Protein AF-A0A389MND0-F1 (afdb_monomer_lite)

Foldseek 3Di:
DPPPDDDQVNVCVVQPAQFWKWFAQDVPGDIAIWGFHDKDWDDDPPDPGTFIWGWTWGDDPDPDDIDIDIDGPVGIDTDD

Structure (mmCIF, N/CA/C/O backbone):
data_AF-A0A389MND0-F1
#
_entry.id   AF-A0A389MND0-F1
#
loop_
_atom_site.group_PDB
_atom_site.id
_atom_site.type_symbol
_atom_site.label_atom_id
_atom_site.label_alt_id
_atom_site.label_comp_id
_atom_site.label_asym_id
_atom_site.label_entity_id
_atom_site.label_seq_id
_atom_site.pdbx_PDB_ins_code
_atom_site.Cartn_x
_atom_site.Cartn_y
_atom_site.Cartn_z
_atom_site.occupancy
_atom_site.B_iso_or_equiv
_atom_site.auth_seq_id
_atom_site.auth_comp_id
_atom_site.auth_asym_id
_atom_site.auth_atom_id
_atom_site.pdbx_PDB_model_num
ATOM 1 N N . MET A 1 1 ? 24.752 -1.589 -15.201 1.00 38.69 1 MET A N 1
ATOM 2 C CA . MET A 1 1 ? 23.866 -2.568 -14.533 1.00 38.69 1 MET A CA 1
ATOM 3 C C . MET A 1 1 ? 22.646 -1.825 -14.025 1.00 38.69 1 MET A C 1
ATOM 5 O O . MET A 1 1 ? 22.818 -0.817 -13.351 1.00 38.69 1 MET A O 1
ATOM 9 N N . ALA A 1 2 ? 21.436 -2.244 -14.400 1.00 42.12 2 ALA A N 1
ATOM 10 C CA . ALA A 1 2 ? 20.225 -1.668 -13.829 1.00 42.12 2 ALA A CA 1
ATOM 11 C C . ALA A 1 2 ? 20.193 -2.017 -12.335 1.00 42.12 2 ALA A C 1
ATOM 13 O O . ALA A 1 2 ? 20.174 -3.191 -11.980 1.00 42.12 2 ALA A O 1
ATOM 14 N N . ASN A 1 3 ? 20.249 -1.001 -11.473 1.00 46.62 3 ASN A N 1
ATOM 15 C CA . ASN A 1 3 ? 19.989 -1.149 -10.043 1.00 46.62 3 ASN A CA 1
ATOM 16 C C . ASN A 1 3 ? 18.618 -1.840 -9.905 1.00 46.62 3 ASN A C 1
ATOM 18 O O . ASN A 1 3 ? 17.674 -1.321 -10.517 1.00 46.62 3 ASN A O 1
ATOM 22 N N . PRO A 1 4 ? 18.470 -2.994 -9.224 1.00 52.00 4 PRO A N 1
ATOM 23 C CA . PRO A 1 4 ? 17.191 -3.687 -9.194 1.00 52.00 4 PRO A CA 1
ATOM 24 C C . PRO A 1 4 ? 16.218 -2.844 -8.371 1.00 52.00 4 PRO A C 1
ATOM 26 O O . PRO A 1 4 ? 16.166 -2.907 -7.145 1.00 52.00 4 PRO A O 1
ATOM 29 N N . LYS A 1 5 ? 15.460 -1.989 -9.061 1.00 72.31 5 LYS A N 1
ATOM 30 C CA . LYS A 1 5 ? 14.256 -1.382 -8.506 1.00 72.31 5 LYS A CA 1
ATOM 31 C C . LYS A 1 5 ? 13.385 -2.551 -8.043 1.00 72.31 5 LYS A C 1
ATOM 33 O O . LYS A 1 5 ? 13.124 -3.439 -8.853 1.00 72.31 5 LYS A O 1
ATOM 38 N N . LYS A 1 6 ? 12.997 -2.546 -6.761 1.00 81.44 6 LYS A N 1
ATOM 39 C CA . LYS A 1 6 ? 12.111 -3.545 -6.137 1.00 81.44 6 LYS A CA 1
ATOM 40 C C . LYS A 1 6 ? 11.010 -3.983 -7.114 1.00 81.44 6 LYS A C 1
ATOM 42 O O . LYS A 1 6 ? 10.362 -3.138 -7.743 1.00 81.44 6 LYS A O 1
ATOM 47 N N . THR A 1 7 ? 10.841 -5.292 -7.258 1.00 88.50 7 THR A N 1
ATOM 48 C CA . THR A 1 7 ? 9.822 -5.915 -8.109 1.00 88.50 7 THR A CA 1
ATOM 49 C C . THR A 1 7 ? 8.446 -5.859 -7.442 1.00 88.50 7 THR A C 1
ATOM 51 O O . THR A 1 7 ? 8.341 -5.555 -6.254 1.00 88.50 7 THR A O 1
ATOM 54 N N . LEU A 1 8 ? 7.375 -6.172 -8.183 1.00 90.00 8 LEU A N 1
ATOM 55 C CA . LEU A 1 8 ? 6.034 -6.301 -7.598 1.00 90.00 8 LEU A CA 1
ATOM 56 C C . LEU A 1 8 ? 6.016 -7.322 -6.446 1.00 90.00 8 LEU A C 1
ATOM 58 O O . LEU A 1 8 ? 5.494 -7.017 -5.380 1.00 90.00 8 LEU A O 1
ATOM 62 N N . ALA A 1 9 ? 6.675 -8.469 -6.630 1.00 91.38 9 ALA A N 1
ATOM 63 C CA . ALA A 1 9 ? 6.771 -9.520 -5.618 1.00 91.38 9 ALA A CA 1
ATOM 64 C C . ALA A 1 9 ? 7.505 -9.064 -4.344 1.00 91.38 9 ALA A C 1
ATOM 66 O O . ALA A 1 9 ? 7.204 -9.535 -3.248 1.00 91.38 9 ALA A O 1
ATOM 67 N N . ASP A 1 10 ? 8.461 -8.137 -4.460 1.00 92.88 10 ASP A N 1
ATOM 68 C CA . ASP A 1 10 ? 9.119 -7.555 -3.286 1.00 92.88 10 ASP A CA 1
ATOM 69 C C . ASP A 1 10 ? 8.150 -6.662 -2.504 1.00 92.88 10 ASP A C 1
ATOM 71 O O . ASP A 1 10 ? 8.111 -6.728 -1.276 1.00 92.88 10 ASP A O 1
ATOM 75 N N . PHE A 1 11 ? 7.320 -5.880 -3.203 1.00 93.50 11 PHE A N 1
ATOM 76 C CA . PHE A 1 11 ? 6.288 -5.064 -2.561 1.00 93.50 11 PHE A CA 1
ATOM 77 C C . PHE A 1 11 ? 5.161 -5.903 -1.954 1.00 93.50 11 PHE A C 1
ATOM 79 O O . PHE A 1 11 ? 4.663 -5.541 -0.897 1.00 93.50 11 PHE A O 1
ATOM 86 N N . GLU A 1 12 ? 4.783 -7.029 -2.556 1.00 94.94 12 GLU A N 1
ATOM 87 C CA . GLU A 1 12 ? 3.806 -7.961 -1.970 1.00 94.94 12 GLU A CA 1
ATOM 88 C C . GLU A 1 12 ? 4.305 -8.572 -0.653 1.00 94.94 12 GLU A C 1
ATOM 90 O O . GLU A 1 12 ? 3.523 -8.768 0.275 1.00 94.94 12 GLU A O 1
ATOM 95 N N . LYS A 1 13 ? 5.614 -8.837 -0.539 1.00 95.00 13 LYS A N 1
ATOM 96 C CA . LYS A 1 13 ? 6.230 -9.304 0.715 1.00 95.00 13 LYS A CA 1
ATOM 97 C C . LYS A 1 13 ? 6.332 -8.198 1.761 1.00 95.00 13 LYS A C 1
ATOM 99 O O . LYS A 1 13 ? 6.157 -8.464 2.945 1.00 95.00 13 LYS A O 1
ATOM 104 N N . GLU A 1 14 ? 6.652 -6.981 1.331 1.00 93.94 14 GLU A N 1
ATOM 105 C CA . GLU A 1 14 ? 6.774 -5.811 2.207 1.00 93.94 14 GLU A CA 1
ATOM 106 C C . GLU A 1 14 ? 5.409 -5.308 2.691 1.00 93.94 14 GLU A C 1
ATOM 108 O O . GLU A 1 14 ? 5.314 -4.795 3.796 1.00 93.94 14 GLU A O 1
ATOM 113 N N . PHE A 1 15 ? 4.350 -5.487 1.901 1.00 95.25 15 PHE A N 1
ATOM 114 C CA . PHE A 1 15 ? 2.985 -5.065 2.213 1.00 95.25 15 PHE A CA 1
ATOM 115 C C . PHE A 1 15 ? 2.013 -6.244 2.057 1.00 95.25 15 PHE A C 1
ATOM 117 O O . PHE A 1 15 ? 1.227 -6.283 1.107 1.00 95.25 15 PHE A O 1
ATOM 124 N N . PRO A 1 16 ? 2.057 -7.224 2.974 1.00 96.00 16 PRO A N 1
ATOM 125 C CA . PRO A 1 16 ? 1.207 -8.401 2.885 1.00 96.00 16 PRO A CA 1
ATOM 126 C C . PRO A 1 16 ? -0.264 -8.056 3.158 1.00 96.00 16 PRO A C 1
ATOM 128 O O . PRO A 1 16 ? -0.589 -7.256 4.038 1.00 96.00 16 PRO A O 1
ATOM 131 N N . VAL A 1 17 ? -1.162 -8.705 2.416 1.00 96.62 17 VAL A N 1
ATOM 132 C CA . VAL A 1 17 ? -2.619 -8.573 2.579 1.00 96.62 17 VAL A CA 1
ATOM 133 C C . VAL A 1 17 ? -3.043 -8.921 4.010 1.00 96.62 17 VAL A C 1
ATOM 135 O O . VAL A 1 17 ? -2.516 -9.855 4.615 1.00 96.62 17 VAL A O 1
ATOM 138 N N . GLY A 1 18 ? -3.989 -8.154 4.555 1.00 95.25 18 GLY A N 1
ATOM 139 C CA . GLY A 1 18 ? -4.509 -8.297 5.919 1.00 95.25 18 GLY A CA 1
ATOM 140 C C . GLY A 1 18 ? -3.696 -7.565 6.993 1.00 95.25 18 GLY A C 1
ATOM 141 O O . GLY A 1 18 ? -4.167 -7.407 8.119 1.00 95.25 18 GLY A O 1
ATOM 142 N N . LYS A 1 19 ? -2.490 -7.072 6.676 1.00 96.56 19 LYS A N 1
ATOM 143 C CA . LYS A 1 19 ? -1.778 -6.122 7.546 1.00 96.56 19 LYS A CA 1
ATOM 144 C C . LYS A 1 19 ? -2.321 -4.711 7.370 1.00 96.56 19 LYS A C 1
ATOM 146 O O . LYS A 1 19 ? -3.027 -4.414 6.411 1.00 96.56 19 LYS A O 1
ATOM 151 N N . LYS A 1 20 ? -1.990 -3.823 8.304 1.00 96.62 20 LYS A N 1
ATOM 152 C CA . LYS A 1 20 ? -2.414 -2.424 8.264 1.00 96.62 20 LYS A CA 1
ATOM 153 C C . LYS A 1 20 ? -1.254 -1.517 7.877 1.00 96.62 20 LYS A C 1
ATOM 155 O O . LYS A 1 20 ? -0.097 -1.772 8.202 1.00 96.62 20 LYS A O 1
ATOM 160 N N . VAL A 1 21 ? -1.580 -0.430 7.191 1.00 96.62 21 VAL A N 1
ATOM 161 C CA . VAL A 1 21 ? -0.646 0.639 6.837 1.00 96.62 21 VAL A CA 1
ATOM 162 C C . VAL A 1 21 ? -1.188 1.979 7.284 1.00 96.62 21 VAL A C 1
ATOM 164 O O . VAL A 1 21 ? -2.394 2.227 7.236 1.00 96.6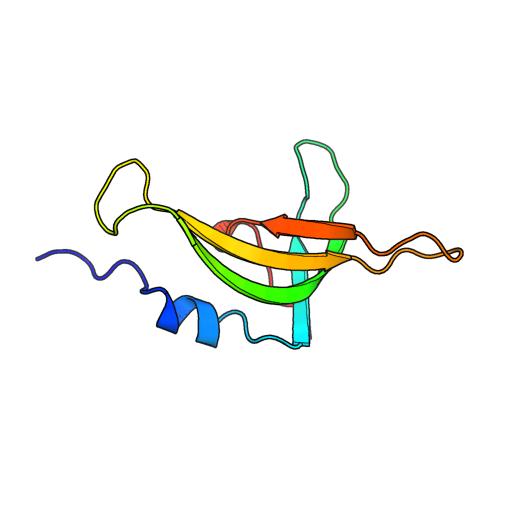2 21 VAL A O 1
ATOM 167 N N . ARG A 1 22 ? -0.274 2.862 7.672 1.00 96.25 22 ARG A N 1
ATOM 168 C CA . ARG A 1 22 ? -0.527 4.280 7.880 1.00 96.25 22 ARG A CA 1
ATOM 169 C C . ARG A 1 22 ? -0.008 5.082 6.692 1.00 96.25 22 ARG A C 1
ATOM 171 O O . ARG A 1 22 ? 1.120 4.861 6.253 1.00 96.25 22 ARG A O 1
ATOM 178 N N . PHE A 1 23 ? -0.816 6.005 6.181 1.00 94.50 23 PHE A N 1
ATOM 179 C CA . PHE A 1 23 ? -0.407 6.953 5.141 1.00 94.50 23 PHE A CA 1
ATOM 180 C C . PHE A 1 23 ? -1.275 8.216 5.161 1.00 94.50 23 PHE A C 1
ATOM 182 O O . PHE A 1 23 ? -2.402 8.197 5.660 1.00 94.50 23 PHE A O 1
ATOM 189 N N . SER A 1 24 ? -0.779 9.300 4.560 1.00 92.38 24 SER A N 1
ATOM 190 C CA . SER A 1 24 ? -1.561 10.522 4.341 1.00 92.38 24 SER A CA 1
ATOM 191 C C . SER A 1 24 ? -2.288 10.450 2.988 1.00 92.38 24 SER A C 1
ATOM 193 O O . SER A 1 24 ? -1.631 10.316 1.949 1.00 92.38 24 SER A O 1
ATOM 195 N N . PRO A 1 25 ? -3.632 10.540 2.941 1.00 85.19 25 PRO A N 1
ATOM 196 C CA . PRO A 1 25 ? -4.400 10.381 1.704 1.00 85.19 25 PRO A CA 1
ATOM 197 C C . PRO A 1 25 ? -4.354 11.609 0.778 1.00 85.19 25 PRO A C 1
ATOM 199 O O . PRO A 1 25 ? -4.948 11.587 -0.300 1.00 85.19 25 PRO A O 1
ATOM 202 N N . GLY A 1 26 ? -3.684 12.690 1.180 1.00 82.44 26 GLY A N 1
ATOM 203 C CA . GLY A 1 26 ? -3.574 13.914 0.397 1.00 82.44 26 GLY A CA 1
ATOM 204 C C . GLY A 1 26 ? -2.900 15.039 1.176 1.00 82.44 26 GLY A C 1
ATOM 205 O O . GLY A 1 26 ? -2.788 14.993 2.398 1.00 82.44 26 GLY A O 1
ATOM 206 N N . ARG A 1 27 ? -2.451 16.080 0.468 1.00 79.88 27 ARG A N 1
ATOM 207 C CA . ARG A 1 27 ? -1.776 17.225 1.091 1.00 79.88 27 ARG A CA 1
ATOM 208 C C . ARG A 1 27 ? -2.694 17.886 2.128 1.00 79.88 27 ARG A C 1
ATOM 210 O O . ARG A 1 27 ? -3.750 18.393 1.769 1.00 79.88 27 ARG A O 1
ATOM 217 N N . GLY A 1 28 ? -2.256 17.909 3.386 1.00 80.38 28 GLY A N 1
ATOM 218 C CA . GLY A 1 28 ? -2.990 18.524 4.498 1.00 80.38 28 GLY A CA 1
ATOM 219 C C . GLY A 1 28 ? -4.058 17.634 5.139 1.00 80.38 28 GLY A C 1
ATOM 220 O O . GLY A 1 28 ? -4.728 18.085 6.062 1.00 80.38 28 GLY A O 1
ATOM 221 N N . ALA A 1 29 ? -4.218 16.387 4.685 1.00 85.25 29 ALA A N 1
ATOM 222 C CA . ALA A 1 29 ? -5.071 15.417 5.357 1.00 85.25 29 ALA A CA 1
ATOM 223 C C . ALA A 1 29 ? -4.317 14.734 6.505 1.00 85.25 29 ALA A C 1
ATOM 225 O O . ALA A 1 29 ? -3.118 14.461 6.394 1.00 85.25 29 ALA A O 1
ATOM 226 N N . ALA A 1 30 ? -5.041 14.432 7.583 1.00 88.94 30 ALA A N 1
ATOM 227 C CA . ALA A 1 30 ? -4.523 13.601 8.660 1.00 88.94 30 ALA A CA 1
ATOM 228 C C . ALA A 1 30 ? -4.188 12.195 8.145 1.00 88.94 30 ALA A C 1
ATOM 230 O O . ALA A 1 30 ? -4.831 11.687 7.220 1.00 88.94 30 ALA A O 1
ATOM 231 N N . ASP A 1 31 ? -3.189 11.577 8.767 1.00 92.19 31 ASP A N 1
ATOM 232 C CA . ASP A 1 31 ? -2.835 10.194 8.488 1.00 92.19 31 ASP A CA 1
ATOM 233 C C . ASP A 1 31 ? -4.004 9.267 8.813 1.00 92.19 31 ASP A C 1
ATOM 235 O O . ASP A 1 31 ? -4.662 9.396 9.847 1.00 92.19 31 ASP A O 1
ATOM 239 N N . VAL A 1 32 ? -4.229 8.297 7.935 1.00 93.00 32 VAL A N 1
ATOM 240 C CA . VAL A 1 32 ? -5.235 7.253 8.123 1.00 93.00 32 VAL A CA 1
ATOM 241 C C . VAL A 1 32 ? -4.551 5.910 8.296 1.00 93.00 32 VAL A C 1
ATOM 243 O O . VAL A 1 32 ? -3.472 5.683 7.751 1.00 93.00 32 VAL A O 1
ATOM 246 N N . THR A 1 33 ? -5.190 5.016 9.048 1.00 95.19 33 THR A N 1
ATOM 247 C CA . THR A 1 33 ? -4.797 3.606 9.120 1.00 95.19 33 THR A CA 1
ATOM 248 C C . THR A 1 33 ? -5.791 2.783 8.315 1.00 95.19 33 THR A C 1
ATOM 250 O O . THR A 1 33 ? -6.995 2.878 8.545 1.00 95.19 33 THR A O 1
ATOM 253 N N . ALA A 1 34 ? -5.298 1.982 7.378 1.00 95.75 34 ALA A N 1
ATOM 254 C CA . ALA A 1 34 ? -6.123 1.161 6.500 1.00 95.75 34 ALA A CA 1
ATOM 255 C C . ALA A 1 34 ? -5.551 -0.255 6.383 1.00 95.75 34 ALA A C 1
ATOM 257 O O . ALA A 1 34 ? -4.340 -0.451 6.483 1.00 95.75 34 ALA A O 1
ATOM 258 N N 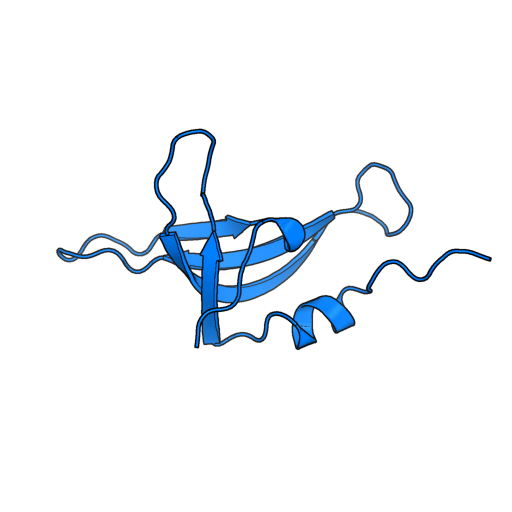. GLU A 1 35 ? -6.421 -1.239 6.183 1.00 96.94 35 GLU A N 1
ATOM 259 C CA . GLU A 1 35 ? -6.030 -2.629 5.947 1.00 96.94 35 GLU A CA 1
ATOM 260 C C . GLU A 1 35 ? -5.608 -2.816 4.491 1.00 96.94 35 GLU A C 1
ATOM 262 O O . GLU A 1 35 ? -6.277 -2.317 3.591 1.00 96.94 35 GLU A O 1
ATOM 267 N N . ILE A 1 36 ? -4.508 -3.524 4.249 1.00 97.38 36 ILE A N 1
ATOM 268 C CA . ILE A 1 36 ? -4.020 -3.854 2.912 1.00 97.38 36 ILE A CA 1
ATOM 269 C C . ILE A 1 36 ? -4.900 -4.948 2.317 1.00 97.38 36 ILE A C 1
ATOM 271 O O . ILE A 1 36 ? -5.007 -6.040 2.872 1.00 97.38 36 ILE A O 1
ATOM 275 N N . THR A 1 37 ? -5.457 -4.684 1.139 1.00 97.50 37 THR A N 1
ATOM 276 C CA . THR A 1 37 ? -6.237 -5.662 0.369 1.00 97.50 37 THR A CA 1
ATOM 277 C C . THR A 1 37 ? -5.490 -6.196 -0.845 1.00 97.50 37 T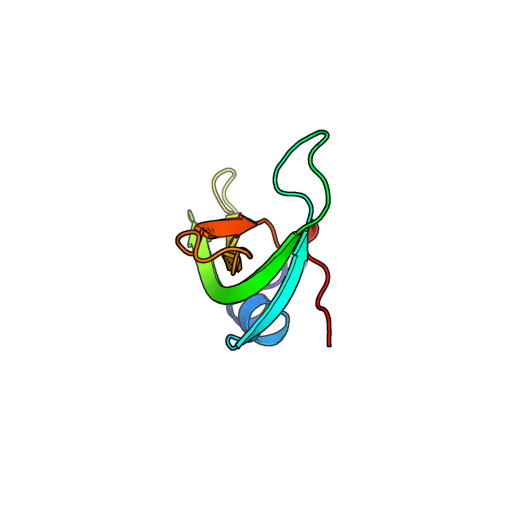HR A C 1
ATOM 279 O O . THR A 1 37 ? -5.848 -7.252 -1.363 1.00 97.50 37 THR A O 1
ATOM 282 N N . GLY A 1 38 ? -4.431 -5.515 -1.285 1.00 97.00 38 GLY A N 1
ATOM 283 C CA . GLY A 1 38 ? -3.595 -5.991 -2.378 1.00 97.00 38 GLY A CA 1
ATOM 284 C C . GLY A 1 38 ? -2.457 -5.046 -2.731 1.00 97.00 38 GLY A C 1
ATOM 285 O O . GLY A 1 38 ? -2.382 -3.908 -2.268 1.00 97.00 38 GLY A O 1
ATOM 286 N N . VAL A 1 39 ? -1.577 -5.527 -3.602 1.00 96.88 39 VAL A N 1
ATOM 287 C CA . VAL A 1 39 ? -0.526 -4.733 -4.232 1.00 96.88 39 VAL A CA 1
ATOM 288 C C . VAL A 1 39 ? -0.650 -4.921 -5.733 1.00 96.88 39 VAL A C 1
ATOM 290 O O . VAL A 1 39 ? -0.798 -6.038 -6.220 1.00 96.88 39 VAL A O 1
ATOM 293 N N . ARG A 1 40 ? -0.598 -3.827 -6.489 1.00 95.31 40 ARG A N 1
ATOM 294 C CA . ARG A 1 40 ? -0.696 -3.876 -7.951 1.00 95.31 40 ARG A CA 1
ATOM 295 C C . ARG A 1 40 ? 0.292 -2.941 -8.612 1.00 95.31 40 ARG A C 1
ATOM 297 O O . ARG A 1 40 ? 0.654 -1.894 -8.075 1.00 95.31 40 ARG A O 1
ATOM 304 N N . GLN A 1 41 ? 0.668 -3.287 -9.833 1.00 93.75 41 GLN A N 1
ATOM 305 C CA . GLN A 1 41 ? 1.429 -2.411 -10.712 1.00 93.75 41 GLN A CA 1
ATOM 306 C C . GLN A 1 41 ? 0.531 -1.796 -11.787 1.00 93.75 41 GLN A C 1
ATOM 308 O O . GLN A 1 41 ? -0.447 -2.395 -12.228 1.00 93.75 41 GLN A O 1
ATOM 313 N N . ALA A 1 42 ? 0.888 -0.597 -12.227 1.00 91.81 42 ALA A N 1
ATOM 314 C CA . ALA A 1 42 ? 0.329 0.058 -13.396 1.00 91.81 42 ALA A CA 1
ATOM 315 C C . ALA A 1 42 ? 1.470 0.438 -14.344 1.00 91.81 42 ALA A C 1
ATOM 317 O O . ALA A 1 42 ? 2.493 0.969 -13.908 1.00 91.81 42 ALA A O 1
ATOM 318 N N . GLY A 1 43 ? 1.284 0.173 -15.637 1.00 89.31 43 GLY A N 1
ATOM 319 C CA . GLY A 1 43 ? 2.305 0.395 -16.659 1.00 89.31 43 GLY A CA 1
ATOM 320 C C . GLY A 1 43 ? 3.424 -0.652 -16.656 1.00 89.31 43 GLY A C 1
ATOM 321 O O . GLY A 1 43 ? 3.438 -1.591 -15.862 1.00 89.31 43 GLY A O 1
ATOM 322 N N . THR A 1 44 ? 4.374 -0.483 -17.575 1.00 88.00 44 THR A N 1
ATOM 323 C CA . THR A 1 44 ? 5.464 -1.443 -17.800 1.00 88.00 44 THR A CA 1
ATOM 324 C C . THR A 1 44 ? 6.707 -1.051 -17.003 1.00 88.00 44 THR A C 1
ATOM 326 O O . THR A 1 44 ? 7.148 0.097 -17.144 1.00 88.00 44 THR A O 1
ATOM 329 N N . PRO A 1 45 ? 7.319 -1.959 -16.216 1.00 85.31 45 PRO A N 1
ATOM 330 C CA . PRO A 1 45 ? 8.571 -1.692 -15.512 1.00 85.31 45 PRO A CA 1
ATOM 331 C C . PRO A 1 45 ? 9.634 -1.046 -16.410 1.00 85.31 45 PRO A C 1
ATOM 333 O O . PRO A 1 45 ? 9.833 -1.445 -17.553 1.00 85.31 45 PRO A O 1
ATOM 336 N N . GLY A 1 46 ? 10.305 -0.014 -15.896 1.00 83.38 46 GLY A N 1
ATOM 337 C CA . GLY A 1 46 ? 11.319 0.742 -16.644 1.00 83.38 46 GLY A CA 1
ATOM 338 C C . GLY A 1 46 ? 10.777 1.899 -17.491 1.00 83.38 46 GLY A C 1
ATOM 339 O O . GLY A 1 46 ? 11.566 2.720 -17.952 1.00 83.38 46 GLY A O 1
ATOM 340 N N . THR A 1 47 ? 9.457 2.035 -17.642 1.00 88.12 47 THR A N 1
ATOM 341 C CA . THR A 1 47 ? 8.841 3.164 -18.360 1.00 88.12 47 THR A CA 1
ATOM 342 C C . THR A 1 47 ? 8.451 4.312 -17.424 1.00 88.12 47 THR A C 1
ATOM 344 O O . THR A 1 47 ? 8.269 4.121 -16.220 1.00 88.12 47 THR A O 1
ATOM 347 N N . ARG A 1 48 ? 8.270 5.524 -17.974 1.00 85.38 48 ARG A N 1
ATOM 348 C CA . ARG A 1 48 ? 7.826 6.715 -17.217 1.00 85.38 48 ARG A CA 1
ATOM 349 C C . ARG A 1 48 ? 6.430 6.547 -16.595 1.00 85.38 48 ARG A C 1
ATOM 351 O O . ARG A 1 48 ? 6.125 7.220 -15.619 1.00 85.38 48 ARG A O 1
ATOM 358 N N . GLY A 1 49 ? 5.603 5.658 -17.148 1.00 86.88 49 GLY A N 1
ATOM 359 C CA . GLY A 1 49 ? 4.267 5.345 -16.636 1.00 86.88 49 GLY A CA 1
ATOM 360 C C . GLY A 1 49 ? 4.239 4.234 -15.586 1.00 86.88 49 GLY A C 1
ATOM 361 O O . GLY A 1 49 ? 3.164 3.927 -15.080 1.00 86.88 49 GLY A O 1
ATOM 362 N N . TYR A 1 50 ? 5.384 3.620 -15.266 1.00 89.81 50 TYR A N 1
ATOM 363 C CA . TYR A 1 50 ? 5.433 2.551 -14.278 1.00 89.81 50 TYR A CA 1
ATOM 364 C C . TYR A 1 50 ? 5.142 3.079 -12.886 1.00 89.81 50 TYR A C 1
ATOM 366 O O . TYR A 1 50 ? 5.758 4.048 -12.426 1.00 89.81 50 TYR A O 1
ATOM 374 N N . SER A 1 51 ? 4.255 2.406 -12.169 1.00 92.31 51 SER A N 1
ATOM 375 C CA . SER A 1 51 ? 4.116 2.638 -10.747 1.00 92.31 51 SER A CA 1
ATOM 376 C C . SER A 1 51 ? 3.502 1.458 -10.003 1.00 92.31 51 SER A C 1
ATOM 378 O O . SER A 1 51 ? 2.741 0.686 -10.572 1.00 92.31 51 SER A O 1
ATOM 380 N N .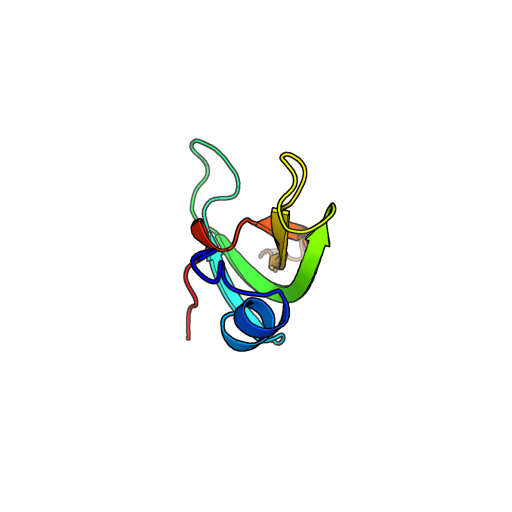 VAL A 1 52 ? 3.774 1.376 -8.702 1.00 94.06 52 VAL A N 1
ATOM 381 C CA . VAL A 1 52 ? 3.175 0.392 -7.789 1.00 94.06 52 VAL A CA 1
ATOM 382 C C . VAL A 1 52 ? 2.197 1.095 -6.850 1.00 94.06 52 VAL A C 1
ATOM 384 O O . VAL A 1 52 ? 2.409 2.254 -6.470 1.00 94.06 52 VAL A O 1
ATOM 387 N N . PHE A 1 53 ? 1.109 0.412 -6.517 1.00 95.69 53 PHE A N 1
ATOM 388 C CA . PHE A 1 53 ? 0.078 0.864 -5.596 1.00 95.69 53 PHE A CA 1
ATOM 389 C C . PHE A 1 53 ? -0.178 -0.203 -4.533 1.00 95.69 53 PHE A C 1
ATOM 391 O O . PHE A 1 53 ? -0.268 -1.385 -4.860 1.00 95.69 53 PHE A O 1
ATOM 398 N N . ILE A 1 54 ? -0.317 0.246 -3.288 1.00 96.44 54 ILE A N 1
ATOM 399 C CA . ILE A 1 54 ? -0.849 -0.537 -2.176 1.00 96.44 54 ILE A CA 1
ATOM 400 C C . ILE A 1 54 ? -2.336 -0.216 -2.105 1.00 96.44 54 ILE A C 1
ATOM 402 O O . ILE A 1 54 ? -2.704 0.931 -1.838 1.00 96.44 54 ILE A O 1
ATOM 406 N N . ASP A 1 55 ? -3.174 -1.196 -2.413 1.00 96.94 55 ASP A N 1
ATOM 407 C CA . ASP A 1 55 ? -4.620 -1.078 -2.297 1.00 96.94 55 ASP A CA 1
ATOM 408 C C . ASP A 1 55 ? -5.039 -1.420 -0.870 1.00 96.94 55 ASP A C 1
ATOM 410 O O . ASP A 1 55 ? -4.529 -2.353 -0.246 1.00 96.94 55 ASP A O 1
ATOM 414 N N . THR A 1 56 ? -5.940 -0.607 -0.333 1.00 96.94 56 THR A N 1
ATOM 415 C CA . THR A 1 56 ? -6.297 -0.620 1.080 1.00 96.94 56 THR A CA 1
ATOM 416 C C . THR A 1 56 ? -7.777 -0.335 1.293 1.00 96.94 56 THR A C 1
ATOM 418 O O . THR A 1 56 ? -8.435 0.280 0.447 1.00 96.94 56 THR A O 1
ATOM 421 N N . VAL A 1 57 ? -8.289 -0.742 2.450 1.00 96.31 57 VAL A N 1
ATOM 422 C CA . VAL A 1 57 ? -9.625 -0.408 2.945 1.00 96.31 57 VAL A CA 1
ATOM 423 C C . VAL A 1 57 ? -9.502 0.311 4.284 1.00 96.31 57 VAL A C 1
ATOM 425 O O . VAL A 1 57 ? -8.977 -0.219 5.261 1.00 96.31 57 VAL A O 1
ATOM 428 N N . GLU A 1 58 ? -9.992 1.546 4.330 1.00 93.75 58 GLU A N 1
ATOM 429 C CA . GLU A 1 58 ? -10.139 2.324 5.558 1.00 93.75 58 GLU A CA 1
ATOM 430 C C . GLU A 1 58 ? -11.513 2.024 6.174 1.00 93.75 58 GLU A C 1
ATOM 432 O O . GLU A 1 58 ? -12.558 2.361 5.599 1.00 93.75 58 GLU A O 1
ATOM 437 N N . HIS A 1 59 ? -11.512 1.404 7.355 1.00 88.62 59 HIS A N 1
ATOM 438 C CA . HIS A 1 59 ? -12.714 1.217 8.163 1.00 88.62 59 HIS A CA 1
ATOM 439 C C . HIS A 1 59 ? -12.979 2.490 8.963 1.00 88.62 59 HIS A C 1
ATOM 441 O O . HIS A 1 59 ? -12.139 2.920 9.749 1.00 88.62 59 HIS A O 1
ATOM 447 N N . ARG A 1 60 ? -14.144 3.100 8.740 1.00 86.12 60 ARG A N 1
ATOM 448 C CA . ARG A 1 60 ? -14.517 4.377 9.352 1.00 86.12 60 ARG A CA 1
ATOM 449 C C . ARG A 1 60 ? -15.513 4.161 10.484 1.00 86.12 60 ARG A C 1
ATOM 451 O O . ARG A 1 60 ? -16.384 3.297 10.401 1.00 86.12 60 ARG A O 1
ATOM 458 N N . GLU A 1 61 ? -15.364 4.947 11.544 1.00 85.44 61 GLU A N 1
ATOM 459 C CA . GLU A 1 61 ? -16.240 4.884 12.713 1.00 85.44 61 GLU A CA 1
ATOM 460 C C . GLU A 1 61 ? -17.667 5.361 12.389 1.00 85.44 61 GLU A C 1
ATOM 462 O O . GLU A 1 61 ? -17.926 5.985 11.357 1.00 85.44 61 GLU A O 1
ATOM 467 N N . GLY A 1 62 ? -18.616 5.051 13.277 1.00 82.81 62 GLY A N 1
ATOM 468 C CA . GLY A 1 62 ? -19.994 5.544 13.173 1.00 82.81 62 GLY A CA 1
ATOM 469 C C . GLY A 1 62 ? -20.845 4.871 12.091 1.00 82.81 62 GLY A C 1
ATOM 470 O O . GLY A 1 62 ? -21.798 5.474 11.606 1.00 82.81 62 GLY A O 1
ATOM 471 N N . GLY A 1 63 ? -20.507 3.643 11.681 1.00 78.56 63 GLY A N 1
ATOM 472 C CA . GLY A 1 63 ? -21.275 2.893 10.675 1.00 78.56 63 GLY A CA 1
ATOM 473 C C . GLY A 1 63 ? -21.133 3.436 9.249 1.00 78.56 63 GLY A C 1
ATOM 474 O O . GLY A 1 63 ? -21.913 3.082 8.363 1.00 78.56 63 GLY A O 1
ATOM 475 N N . LEU A 1 64 ? -20.145 4.302 9.014 1.00 86.38 64 LEU A N 1
ATOM 476 C CA . LEU A 1 64 ? -19.841 4.816 7.687 1.00 86.38 64 LEU A CA 1
ATOM 477 C C . LEU A 1 64 ? -19.311 3.699 6.783 1.00 86.38 64 LEU A C 1
ATOM 479 O O . LEU A 1 64 ? -18.611 2.784 7.218 1.00 86.38 64 LEU A O 1
ATOM 483 N N . LYS A 1 65 ? -19.630 3.794 5.488 1.00 92.06 65 LYS A N 1
ATOM 484 C CA . LYS A 1 65 ? -19.164 2.812 4.504 1.00 92.06 65 LYS A CA 1
ATOM 485 C C . LYS A 1 65 ? -17.627 2.783 4.467 1.00 92.06 65 LYS A C 1
ATOM 487 O O . LYS A 1 65 ? -17.011 3.861 4.417 1.00 92.06 65 LYS A O 1
ATOM 492 N N . PRO A 1 66 ? -17.016 1.583 4.426 1.00 93.00 66 PRO A N 1
ATOM 493 C CA . PRO A 1 66 ? -15.582 1.444 4.219 1.00 93.00 66 PRO A CA 1
ATOM 494 C C . PRO A 1 66 ? -15.136 2.189 2.962 1.00 93.00 66 PRO A C 1
ATOM 496 O O . PRO A 1 66 ? -15.884 2.290 1.985 1.00 93.00 66 PRO A O 1
ATOM 499 N N . LEU A 1 67 ? -13.925 2.740 2.998 1.00 93.12 67 LEU A N 1
ATOM 500 C CA . LEU A 1 67 ? -13.364 3.470 1.869 1.00 93.12 67 LEU A CA 1
ATOM 501 C C . LEU A 1 67 ? -12.190 2.720 1.269 1.00 93.12 67 LEU A C 1
ATOM 503 O O . LEU A 1 67 ? -11.164 2.544 1.920 1.00 93.12 67 LEU A O 1
ATOM 507 N N . ASN A 1 68 ? -12.319 2.364 -0.002 1.00 94.62 68 ASN A N 1
ATOM 508 C CA . ASN A 1 68 ? -11.207 1.819 -0.762 1.00 94.62 68 ASN A CA 1
ATOM 509 C C . ASN A 1 68 ? -10.248 2.957 -1.121 1.00 94.62 68 ASN A C 1
ATOM 511 O O . ASN A 1 68 ? -10.668 3.994 -1.645 1.00 94.62 68 ASN A O 1
ATOM 515 N N . ARG A 1 69 ? -8.959 2.764 -0.855 1.00 93.25 69 ARG A N 1
ATOM 516 C CA . ARG A 1 69 ? -7.899 3.720 -1.178 1.00 93.25 69 ARG A CA 1
ATOM 517 C C . ARG A 1 69 ? -6.707 3.008 -1.787 1.00 93.25 69 ARG A C 1
ATOM 519 O O . ARG A 1 69 ? -6.449 1.850 -1.484 1.00 93.25 69 ARG A O 1
ATOM 526 N N . SER A 1 70 ? -5.937 3.745 -2.576 1.00 94.19 70 SER A N 1
ATOM 527 C CA . SER A 1 70 ? -4.638 3.292 -3.062 1.00 94.19 70 SER A CA 1
ATOM 528 C C . SER A 1 70 ? -3.573 4.312 -2.692 1.00 94.19 70 SER A C 1
ATOM 530 O O . SER A 1 70 ? -3.771 5.513 -2.886 1.00 94.19 70 SER A O 1
ATOM 532 N N . ALA A 1 71 ? -2.431 3.838 -2.211 1.00 93.25 71 ALA A N 1
ATOM 533 C CA . ALA A 1 71 ? -1.298 4.679 -1.849 1.00 93.25 71 ALA A CA 1
ATOM 534 C C . ALA A 1 71 ? -0.009 4.181 -2.510 1.00 93.25 71 ALA A C 1
ATOM 536 O O . ALA A 1 71 ? 0.078 3.049 -2.992 1.00 93.25 71 ALA A O 1
ATOM 537 N N . ARG A 1 72 ? 1.000 5.051 -2.595 1.00 92.94 72 ARG A N 1
ATOM 538 C CA . ARG A 1 72 ? 2.320 4.656 -3.100 1.00 92.94 72 ARG A CA 1
ATOM 539 C C . ARG A 1 72 ? 3.092 3.960 -1.981 1.00 92.94 72 ARG A C 1
ATOM 541 O O . ARG A 1 72 ? 3.061 4.472 -0.866 1.00 92.94 72 ARG A O 1
ATOM 548 N N . PRO A 1 73 ? 3.868 2.899 -2.265 1.00 93.00 73 PRO A N 1
ATOM 549 C CA . PRO A 1 73 ? 4.669 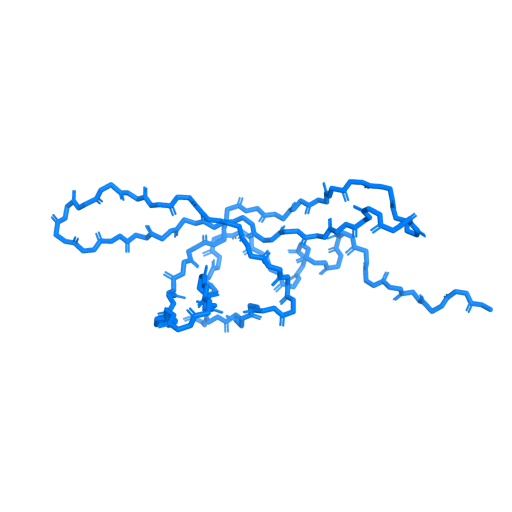2.231 -1.239 1.00 93.00 73 PRO A CA 1
ATOM 550 C C . PRO A 1 73 ? 5.540 3.200 -0.426 1.00 93.00 73 PRO A C 1
ATOM 552 O O . PRO A 1 73 ? 5.544 3.152 0.793 1.00 93.00 73 PRO A O 1
ATOM 555 N N . GLY A 1 74 ? 6.189 4.167 -1.089 1.00 9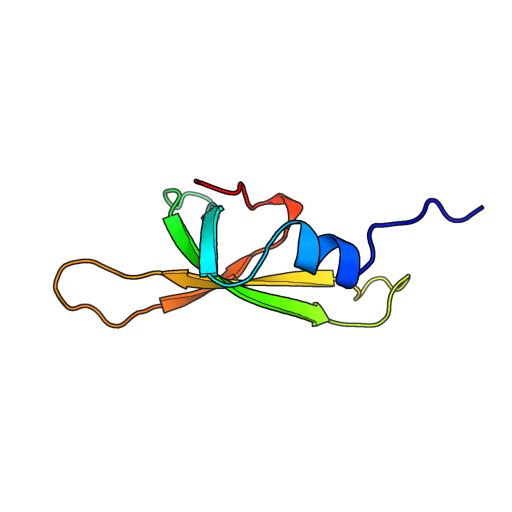0.88 74 GLY A N 1
ATOM 556 C CA . GLY A 1 74 ? 7.028 5.174 -0.421 1.00 90.88 74 GLY A CA 1
ATOM 557 C C . GLY A 1 74 ? 6.279 6.198 0.445 1.00 90.88 74 GLY A C 1
ATOM 558 O O . GLY A 1 74 ? 6.917 7.055 1.042 1.00 90.88 74 GLY A O 1
ATOM 559 N N . THR A 1 75 ? 4.947 6.142 0.487 1.00 90.81 75 THR A N 1
ATOM 560 C CA . THR A 1 75 ? 4.096 6.977 1.354 1.00 90.81 75 THR A CA 1
ATOM 561 C C . THR A 1 75 ? 3.426 6.174 2.469 1.00 90.81 75 THR A C 1
ATOM 563 O O . THR A 1 75 ? 2.683 6.748 3.259 1.00 90.81 75 THR A O 1
ATOM 566 N N . CYS A 1 76 ? 3.656 4.859 2.514 1.00 93.06 76 CYS A N 1
ATOM 567 C CA . CYS A 1 76 ? 3.039 3.948 3.466 1.00 93.06 76 CYS A CA 1
ATOM 568 C C . CYS A 1 76 ? 4.050 3.502 4.519 1.00 93.06 76 CYS A C 1
ATOM 570 O O . CYS A 1 76 ? 5.175 3.129 4.192 1.00 93.06 76 CYS A O 1
ATOM 572 N N . THR A 1 77 ? 3.596 3.440 5.765 1.00 95.44 77 THR A N 1
ATOM 573 C CA . THR A 1 77 ? 4.324 2.823 6.875 1.00 95.44 77 THR A CA 1
ATOM 574 C C . THR A 1 77 ? 3.490 1.664 7.397 1.00 95.44 77 THR A C 1
ATOM 576 O O . THR A 1 77 ? 2.329 1.869 7.752 1.00 95.44 77 THR A O 1
ATOM 579 N N . LEU A 1 78 ? 4.042 0.448 7.427 1.00 94.44 78 LEU A N 1
ATOM 580 C CA . LEU A 1 78 ? 3.376 -0.684 8.077 1.00 94.44 78 LEU A CA 1
ATOM 581 C C . LEU A 1 78 ? 3.136 -0.374 9.557 1.00 94.44 78 LEU A C 1
ATOM 583 O O . LEU A 1 78 ? 3.980 0.227 10.220 1.00 94.44 78 LEU A O 1
ATOM 587 N N . VAL A 1 79 ? 1.984 -0.800 10.056 1.00 92.88 79 VAL A N 1
ATOM 588 C CA . VAL A 1 79 ? 1.652 -0.757 11.479 1.00 92.88 79 VAL A CA 1
ATOM 589 C C . VAL A 1 79 ? 1.288 -2.167 11.937 1.00 92.88 79 VAL A C 1
ATOM 591 O O . VAL A 1 79 ? 0.597 -2.892 11.214 1.00 92.88 79 VAL A O 1
ATOM 594 N N . ASP A 1 80 ? 1.815 -2.552 13.099 1.00 75.00 80 ASP A N 1
ATOM 595 C CA . ASP A 1 80 ? 1.594 -3.868 13.710 1.00 75.00 80 ASP A CA 1
ATOM 596 C C . ASP A 1 80 ? 0.168 -4.051 14.248 1.00 75.00 80 ASP A C 1
ATOM 598 O O . ASP A 1 80 ? -0.418 -3.069 14.768 1.00 75.00 80 ASP A O 1
#

Radius of gyration: 13.73 Å; chains: 1; bounding box: 45×28×32 Å

Secondary structure (DSSP, 8-state):
-------HHHHHHHS-TT-EEEE-SSTTPPPEEEEEEEEEEES-TTSTT-EEEEEEEEPPSTTPPPEEEEE-GGG-EEE-

pLDDT: mean 88.91, std 11.52, range [38.69, 97.5]

Sequence (80 aa):
MANPKKTLADFEKEFPVGKKVRFSPGRGAADVTAEITGVRQAGTPGTRGYSVFIDTVEHREGGLKPLNRSARPGTCTLVD